Protein AF-A0A3C0FYE5-F1 (afdb_monomer_lite)

pLDDT: mean 90.61, std 8.19, range [49.94, 97.0]

Radius of gyration: 21.29 Å; chains: 1; bounding box: 41×33×57 Å

Foldseek 3Di:
DPPDPQADPLQAGDQVPVPRHRFHQDQLSDDPPGGDPDHVVRVVQVVCVVVVNDPDDDDDDDDFDADPPSRHGDDDDPDDDDDDPVVVCVVVVLVVLVVDDDVVPVVRD

Structure (mmCIF, N/CA/C/O backbone):
data_AF-A0A3C0FYE5-F1
#
_entry.id   AF-A0A3C0FYE5-F1
#
loop_
_atom_site.group_PDB
_atom_site.id
_atom_site.type_symbol
_atom_site.label_atom_id
_atom_site.label_alt_id
_atom_site.label_comp_id
_atom_site.label_asym_id
_atom_site.label_entity_id
_atom_site.label_seq_id
_atom_site.pdbx_PDB_ins_code
_atom_site.Cartn_x
_atom_site.Cartn_y
_atom_site.Cartn_z
_atom_site.occupancy
_atom_site.B_iso_or_equiv
_atom_site.auth_seq_id
_atom_site.auth_comp_id
_atom_site.auth_asym_id
_atom_site.auth_atom_id
_atom_site.pdbx_PDB_model_num
ATOM 1 N N . SER A 1 1 ? -13.175 8.420 -17.924 1.00 49.94 1 SER A N 1
ATOM 2 C CA . SER A 1 1 ? -12.459 7.131 -17.871 1.00 49.94 1 SER A CA 1
ATOM 3 C C . SER A 1 1 ? -12.754 6.502 -16.524 1.00 49.94 1 SER A C 1
ATOM 5 O O . SER A 1 1 ? -12.676 7.206 -15.525 1.00 49.94 1 SER A O 1
ATOM 7 N N . ASN A 1 2 ? -13.150 5.229 -16.464 1.00 52.47 2 ASN A N 1
ATOM 8 C CA . ASN A 1 2 ? -13.242 4.551 -15.169 1.00 52.47 2 ASN A CA 1
ATOM 9 C C . ASN A 1 2 ? -11.823 4.449 -14.602 1.00 52.47 2 ASN A C 1
ATOM 11 O O . ASN A 1 2 ? -10.944 3.891 -15.259 1.00 52.47 2 ASN A O 1
ATOM 15 N N . LEU A 1 3 ? -11.591 5.049 -13.433 1.00 57.09 3 LEU A N 1
ATOM 16 C CA . LEU A 1 3 ? -10.331 4.960 -12.701 1.00 57.09 3 LEU A CA 1
ATOM 17 C C . LEU A 1 3 ? -10.197 3.529 -12.176 1.00 57.09 3 LEU A C 1
ATOM 19 O O . LEU A 1 3 ? -10.593 3.219 -11.058 1.00 57.09 3 LEU A O 1
ATOM 23 N N . VAL A 1 4 ? -9.711 2.630 -13.024 1.00 72.69 4 VAL A N 1
ATOM 24 C CA . VAL A 1 4 ? -9.352 1.276 -12.611 1.00 72.69 4 VAL A CA 1
ATOM 25 C C . VAL A 1 4 ? -7.979 1.303 -11.942 1.00 72.69 4 VAL A C 1
ATOM 27 O O . VAL A 1 4 ? -7.081 1.997 -12.429 1.00 72.69 4 VAL A O 1
ATOM 30 N N . PRO A 1 5 ? -7.787 0.557 -10.842 1.00 86.25 5 PRO A N 1
ATOM 31 C CA . PRO A 1 5 ? -6.473 0.419 -10.238 1.00 86.25 5 PRO A CA 1
ATOM 32 C C . PRO A 1 5 ? -5.491 -0.158 -11.267 1.00 86.25 5 PRO A C 1
ATOM 34 O O . PRO A 1 5 ? -5.801 -1.117 -11.974 1.00 86.25 5 PRO A O 1
ATOM 37 N N . LEU A 1 6 ? -4.299 0.440 -11.340 1.00 90.50 6 LEU A N 1
ATOM 38 C CA . LEU A 1 6 ? -3.208 0.052 -12.250 1.00 90.50 6 LEU A CA 1
ATOM 39 C C . LEU A 1 6 ? -2.599 -1.317 -11.918 1.00 90.50 6 LEU A C 1
ATOM 41 O O . LEU A 1 6 ? -1.840 -1.879 -12.705 1.00 90.50 6 LEU A O 1
ATOM 45 N N . VAL A 1 7 ? -2.937 -1.838 -10.745 1.00 92.62 7 VAL A N 1
ATOM 46 C CA . VAL A 1 7 ? -2.448 -3.090 -10.188 1.00 92.62 7 VAL A CA 1
ATOM 47 C C . VAL A 1 7 ? -3.654 -4.003 -9.992 1.00 92.62 7 VAL A C 1
ATOM 49 O O . VAL A 1 7 ? -4.721 -3.548 -9.574 1.00 92.62 7 VAL A O 1
ATOM 52 N N . ASP A 1 8 ? -3.515 -5.274 -10.334 1.00 91.31 8 ASP A N 1
ATOM 53 C CA . ASP A 1 8 ? -4.521 -6.292 -10.065 1.00 91.31 8 ASP A CA 1
ATOM 54 C C . ASP A 1 8 ? -4.508 -6.734 -8.590 1.00 91.31 8 ASP A C 1
ATOM 56 O O . ASP A 1 8 ? -3.702 -6.267 -7.780 1.00 91.31 8 ASP A O 1
ATOM 60 N N . LEU A 1 9 ? -5.417 -7.643 -8.231 1.00 89.56 9 LEU A N 1
ATOM 61 C CA . LEU A 1 9 ? -5.549 -8.163 -6.864 1.00 89.56 9 LEU A CA 1
ATOM 62 C C . LEU A 1 9 ? -4.405 -9.100 -6.445 1.00 89.56 9 LEU A C 1
ATOM 64 O O . LEU A 1 9 ? -4.306 -9.445 -5.271 1.00 89.56 9 LEU A O 1
ATOM 68 N N . GLN A 1 10 ? -3.548 -9.518 -7.380 1.00 90.62 10 GLN A N 1
ATOM 69 C CA . GLN A 1 10 ? -2.342 -10.292 -7.087 1.00 90.62 10 GLN A CA 1
ATOM 70 C C . GLN A 1 10 ? -1.148 -9.377 -6.785 1.00 90.62 10 GLN A C 1
ATOM 72 O O . GLN A 1 10 ? -0.091 -9.868 -6.405 1.00 90.62 10 GLN A O 1
ATOM 77 N N . GLY A 1 11 ? -1.294 -8.056 -6.937 1.00 92.56 11 GLY A N 1
ATOM 78 C CA . GLY A 1 11 ? -0.192 -7.112 -6.774 1.00 92.56 11 GLY A CA 1
ATOM 79 C C . GLY A 1 11 ? 0.664 -6.963 -8.033 1.00 92.56 11 GLY A C 1
ATOM 80 O O . GLY A 1 11 ? 1.790 -6.468 -7.941 1.00 92.56 11 GLY A O 1
ATOM 81 N N . LYS A 1 12 ? 0.167 -7.381 -9.205 1.00 94.44 12 LYS A N 1
ATOM 82 C CA . LYS A 1 12 ? 0.848 -7.193 -10.491 1.00 94.44 12 LYS A CA 1
ATOM 83 C C . LYS A 1 12 ? 0.280 -6.004 -11.239 1.00 94.44 12 LYS A C 1
ATOM 85 O O . LYS A 1 12 ? -0.924 -5.765 -11.231 1.00 94.44 12 LYS A O 1
ATOM 90 N N . PHE A 1 13 ? 1.139 -5.256 -11.918 1.00 94.88 13 PHE A N 1
ATOM 91 C CA . PHE A 1 13 ? 0.673 -4.256 -12.872 1.00 94.88 13 PHE A CA 1
ATOM 92 C C . PHE A 1 13 ? -0.180 -4.928 -13.944 1.00 94.88 13 PHE A C 1
ATOM 94 O O . PHE A 1 13 ? 0.172 -5.998 -14.449 1.00 94.88 13 PHE A O 1
ATOM 101 N N . ARG A 1 14 ? -1.301 -4.304 -14.301 1.00 93.06 14 ARG A N 1
ATOM 102 C CA . ARG A 1 14 ? -2.206 -4.896 -15.283 1.00 93.06 14 ARG A CA 1
ATOM 103 C C . ARG A 1 14 ? -1.535 -5.048 -16.659 1.00 93.06 14 ARG A C 1
ATOM 105 O O . ARG A 1 14 ? -0.673 -4.231 -16.998 1.00 93.06 14 ARG A O 1
ATOM 112 N N . PRO A 1 15 ? -1.922 -6.046 -17.474 1.00 91.81 15 PRO A N 1
ATOM 113 C CA . PRO A 1 15 ? -1.268 -6.332 -18.755 1.00 91.81 15 PRO A CA 1
ATOM 114 C C . PRO A 1 15 ? -1.241 -5.156 -19.742 1.00 91.81 15 PRO A C 1
ATOM 116 O O . PRO A 1 15 ? -0.355 -5.079 -20.587 1.00 91.81 15 PRO A O 1
ATOM 119 N N . GLU A 1 16 ? -2.178 -4.213 -19.633 1.00 91.88 16 GLU A N 1
ATOM 120 C CA . GLU A 1 16 ? -2.267 -3.049 -20.518 1.00 91.88 16 GLU A CA 1
ATOM 121 C C . GLU A 1 16 ? -1.131 -2.031 -20.290 1.00 91.88 16 GLU A C 1
ATOM 123 O O . GLU A 1 16 ? -0.908 -1.150 -21.122 1.00 91.88 16 GLU A O 1
ATOM 128 N N . LEU A 1 17 ? -0.369 -2.150 -19.194 1.00 91.19 17 LEU A N 1
ATOM 129 C CA . LEU A 1 17 ? 0.717 -1.237 -18.813 1.00 91.19 17 LEU A CA 1
ATOM 130 C C . LEU A 1 17 ? 2.056 -1.491 -19.526 1.00 91.19 17 LEU A C 1
ATOM 132 O O . LEU A 1 17 ? 3.121 -1.297 -18.937 1.00 91.19 17 LEU A O 1
ATOM 136 N N . LYS A 1 18 ? 2.022 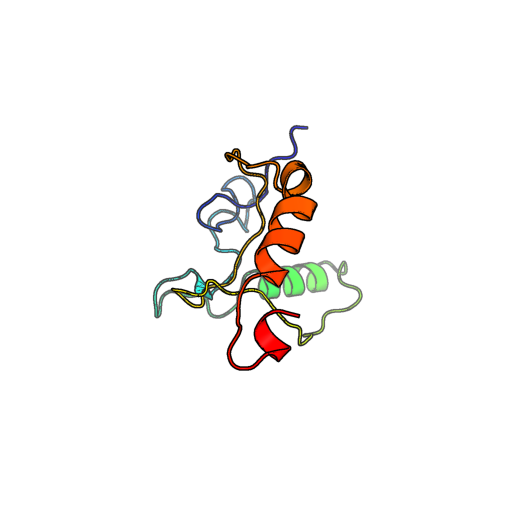-1.858 -20.812 1.00 89.81 18 LYS A N 1
ATOM 137 C CA . LYS A 1 18 ? 3.209 -2.062 -21.668 1.00 89.81 18 LYS A CA 1
ATOM 138 C C . LYS A 1 18 ? 4.319 -2.835 -20.927 1.00 89.81 18 LYS A C 1
ATOM 140 O O . LYS A 1 18 ? 4.106 -3.958 -20.493 1.00 89.81 18 LYS A O 1
ATOM 145 N N . GLU A 1 19 ? 5.482 -2.211 -20.751 1.00 91.38 19 GLU A N 1
ATOM 146 C CA . GLU A 1 19 ? 6.689 -2.767 -20.127 1.00 91.38 19 GLU A CA 1
ATOM 147 C C . GLU A 1 19 ? 6.525 -3.132 -18.644 1.00 91.38 19 GLU A C 1
ATOM 149 O O . GLU A 1 19 ? 7.303 -3.931 -18.126 1.00 91.38 19 GLU A O 1
ATOM 154 N N . LEU A 1 20 ? 5.545 -2.546 -17.949 1.00 93.38 20 LEU A N 1
ATOM 155 C CA . LEU A 1 20 ? 5.279 -2.849 -16.541 1.00 93.38 20 LEU A CA 1
ATOM 156 C C . LEU A 1 20 ? 4.314 -4.024 -16.383 1.00 93.38 20 LEU A C 1
ATOM 158 O O . LEU A 1 20 ? 4.315 -4.661 -15.332 1.00 93.38 20 LEU A O 1
ATOM 162 N N . GLY A 1 21 ? 3.498 -4.309 -17.402 1.00 94.50 21 GLY A N 1
ATOM 163 C CA . GLY A 1 21 ? 2.435 -5.306 -17.333 1.00 94.50 21 GLY A CA 1
ATOM 164 C C . GLY A 1 21 ? 2.937 -6.676 -16.871 1.00 94.50 21 GLY A C 1
ATOM 165 O O . GLY A 1 21 ? 3.939 -7.190 -17.363 1.00 94.50 21 GLY A O 1
ATOM 166 N N . GLY A 1 22 ? 2.244 -7.263 -15.895 1.00 94.19 22 GLY A N 1
ATOM 167 C CA . GLY A 1 22 ? 2.551 -8.574 -15.320 1.00 94.19 22 GLY A CA 1
ATOM 168 C C . GLY A 1 22 ? 3.657 -8.594 -14.258 1.00 94.19 22 GLY A C 1
ATOM 169 O O . GLY A 1 22 ? 3.795 -9.606 -13.568 1.00 94.19 22 GLY A O 1
ATOM 170 N N . LYS A 1 23 ? 4.420 -7.509 -14.072 1.00 95.31 23 LYS A N 1
ATOM 171 C CA . LYS A 1 23 ? 5.429 -7.423 -13.004 1.00 95.31 23 LYS A CA 1
ATOM 172 C C . LYS A 1 23 ? 4.766 -7.154 -11.654 1.00 95.31 23 LYS A C 1
ATOM 174 O O . LYS A 1 23 ? 3.792 -6.402 -11.591 1.00 95.31 23 LYS A O 1
ATOM 179 N N . TYR A 1 24 ? 5.302 -7.719 -10.571 1.00 96.19 24 TYR A N 1
ATOM 180 C CA . TYR A 1 24 ? 4.847 -7.354 -9.227 1.00 96.19 24 TYR A CA 1
ATOM 181 C C . TYR A 1 24 ? 5.314 -5.944 -8.858 1.00 96.19 24 TYR A C 1
ATOM 183 O O . TYR A 1 24 ? 6.425 -5.533 -9.189 1.00 96.19 24 TYR A O 1
ATOM 191 N N . VAL A 1 25 ? 4.484 -5.215 -8.111 1.00 94.88 25 VAL A N 1
ATOM 192 C CA . VAL A 1 25 ? 4.836 -3.876 -7.601 1.00 94.88 25 VAL A CA 1
ATOM 193 C C . VAL A 1 25 ? 5.966 -3.896 -6.569 1.00 94.88 25 VAL A C 1
ATOM 195 O O . VAL A 1 25 ? 6.625 -2.880 -6.355 1.00 94.88 25 VAL A O 1
ATOM 198 N N . LYS A 1 26 ? 6.164 -5.040 -5.909 1.00 94.06 26 LYS A N 1
ATOM 199 C CA . LYS A 1 26 ? 7.148 -5.266 -4.849 1.00 94.06 26 LYS A CA 1
ATOM 200 C C . LYS A 1 26 ? 7.776 -6.647 -5.015 1.00 94.06 26 LYS A C 1
ATOM 202 O O . LYS A 1 26 ? 7.082 -7.600 -5.374 1.00 94.06 26 LYS A O 1
ATOM 207 N N . ASN A 1 27 ? 9.083 -6.743 -4.784 1.00 94.69 27 ASN A N 1
ATOM 208 C CA . ASN A 1 27 ? 9.833 -7.975 -5.028 1.00 94.69 27 ASN A CA 1
ATOM 209 C C . ASN A 1 27 ? 9.457 -9.085 -4.035 1.00 94.69 27 ASN A C 1
ATOM 211 O O . ASN A 1 27 ? 9.529 -10.261 -4.366 1.00 94.69 27 ASN A O 1
ATOM 215 N N . GLU A 1 28 ? 8.966 -8.704 -2.860 1.00 93.19 28 GLU A N 1
ATOM 216 C CA . GLU A 1 28 ? 8.491 -9.563 -1.774 1.00 93.19 28 GLU A CA 1
ATOM 217 C C . GLU A 1 28 ? 7.286 -10.444 -2.167 1.00 93.19 28 GLU A C 1
ATOM 219 O O . GLU A 1 28 ? 6.884 -11.342 -1.422 1.00 93.19 28 GLU A O 1
ATOM 224 N N . TYR A 1 29 ? 6.680 -10.195 -3.331 1.00 93.00 29 TYR A N 1
ATOM 225 C CA . TYR A 1 29 ? 5.610 -11.028 -3.877 1.00 93.00 29 TYR A CA 1
ATOM 226 C C . TYR A 1 29 ? 6.087 -12.154 -4.792 1.00 93.00 29 TYR A C 1
ATOM 228 O O . TYR A 1 29 ? 5.304 -13.069 -5.055 1.00 93.00 29 TYR A O 1
ATOM 236 N N . TYR A 1 30 ? 7.333 -12.110 -5.264 1.00 94.12 30 TYR A N 1
ATOM 237 C CA . TYR A 1 30 ? 7.915 -13.212 -6.023 1.00 94.12 30 TYR A CA 1
ATOM 238 C C . TYR A 1 30 ? 8.177 -14.419 -5.116 1.00 94.12 30 TYR A C 1
ATOM 240 O O . TYR A 1 30 ? 8.267 -14.299 -3.894 1.00 94.12 30 TYR A O 1
ATOM 248 N N . GLU A 1 31 ? 8.279 -15.596 -5.727 1.00 92.62 31 GLU A N 1
ATOM 249 C CA . GLU A 1 31 ? 8.764 -16.792 -5.041 1.00 92.62 31 GLU A CA 1
ATOM 250 C C . GLU A 1 31 ? 10.268 -16.667 -4.779 1.00 92.62 31 GLU A C 1
ATOM 252 O O . GLU A 1 31 ? 10.986 -15.978 -5.517 1.00 92.62 31 GLU A O 1
ATOM 257 N N . ASP A 1 32 ? 10.751 -17.350 -3.745 1.00 89.69 32 ASP A N 1
ATOM 258 C CA . ASP A 1 32 ? 12.156 -17.300 -3.354 1.00 89.69 32 ASP A CA 1
ATOM 259 C C . ASP A 1 32 ? 13.068 -17.697 -4.525 1.00 89.69 32 ASP A C 1
ATOM 261 O O . ASP A 1 32 ? 12.882 -18.723 -5.178 1.00 89.69 32 ASP A O 1
ATOM 265 N N . GLY A 1 33 ? 14.052 -16.845 -4.822 1.00 92.06 33 GLY A N 1
ATOM 266 C CA . GLY A 1 33 ? 14.978 -17.037 -5.942 1.00 92.06 33 GLY A CA 1
ATOM 267 C C . GLY A 1 33 ? 14.427 -16.674 -7.328 1.00 92.06 33 GLY A C 1
ATOM 268 O O . GLY A 1 33 ? 15.176 -16.738 -8.298 1.00 92.06 33 GLY A O 1
ATOM 269 N N . THR A 1 34 ? 13.162 -16.254 -7.440 1.00 94.44 34 THR A N 1
ATOM 270 C CA . THR A 1 34 ? 12.546 -15.845 -8.723 1.00 94.44 34 THR A CA 1
ATOM 271 C C . THR A 1 34 ? 12.433 -14.330 -8.898 1.00 94.44 34 THR A C 1
ATOM 273 O O . THR A 1 34 ? 12.081 -13.853 -9.979 1.00 94.44 34 THR A O 1
ATOM 276 N N . ALA A 1 35 ? 12.722 -13.562 -7.843 1.00 93.94 35 ALA A N 1
ATOM 277 C CA . ALA A 1 35 ? 12.655 -12.108 -7.880 1.00 93.94 35 ALA A CA 1
ATOM 278 C C . ALA A 1 35 ? 13.707 -11.521 -8.843 1.00 93.94 35 ALA A C 1
ATOM 280 O O . ALA A 1 35 ? 14.854 -11.978 -8.856 1.00 93.94 35 ALA A O 1
ATOM 281 N N . PRO A 1 36 ? 13.358 -10.483 -9.622 1.00 94.38 36 PRO A N 1
ATOM 282 C CA . PRO A 1 36 ? 14.330 -9.772 -10.443 1.00 94.38 36 PRO A CA 1
ATOM 283 C C . PRO A 1 36 ? 15.364 -9.049 -9.567 1.00 94.38 36 PRO A C 1
ATOM 285 O O . PRO A 1 36 ? 15.054 -8.607 -8.459 1.00 94.38 36 PRO A O 1
ATOM 288 N N . GLU A 1 37 ? 16.579 -8.863 -10.094 1.00 92.75 37 GLU A N 1
ATOM 289 C CA . GLU A 1 37 ? 17.669 -8.150 -9.401 1.00 92.75 37 GLU A CA 1
ATOM 290 C C . GLU A 1 37 ? 17.252 -6.730 -8.981 1.00 92.75 37 GLU A C 1
ATOM 292 O O . GLU A 1 37 ? 17.594 -6.256 -7.897 1.00 92.75 37 GLU A O 1
ATOM 297 N N . ARG A 1 38 ? 16.482 -6.050 -9.838 1.00 93.31 38 ARG A N 1
ATOM 298 C CA . ARG A 1 38 ? 15.935 -4.717 -9.581 1.00 93.31 38 ARG A CA 1
ATOM 299 C C . ARG A 1 38 ? 14.427 -4.804 -9.431 1.00 93.31 38 ARG A C 1
ATOM 301 O O . ARG A 1 38 ? 13.753 -5.434 -10.239 1.00 93.31 38 ARG A O 1
ATOM 308 N N . SER A 1 39 ? 13.904 -4.139 -8.412 1.00 94.25 39 SER A N 1
ATOM 309 C CA . SER A 1 39 ? 12.469 -3.944 -8.247 1.00 94.25 39 SER A CA 1
ATOM 310 C C . SER A 1 39 ? 11.927 -2.937 -9.260 1.00 94.25 39 SER A C 1
ATOM 312 O O . SER A 1 39 ? 12.650 -2.083 -9.780 1.00 94.25 39 SER A O 1
ATOM 314 N N . VAL A 1 40 ? 10.625 -3.018 -9.536 1.00 95.12 40 VAL A N 1
ATOM 315 C CA . VAL A 1 40 ? 9.983 -2.180 -10.558 1.00 95.12 40 VAL A CA 1
ATOM 316 C C . VAL A 1 40 ? 10.057 -0.684 -10.230 1.00 95.12 40 VAL A C 1
ATOM 318 O O . VAL A 1 40 ? 10.192 0.136 -11.132 1.00 95.12 40 VAL A O 1
ATOM 321 N N . ASP A 1 41 ? 10.032 -0.297 -8.954 1.00 93.69 41 ASP A N 1
ATOM 322 C CA . ASP A 1 41 ? 10.226 1.101 -8.543 1.00 93.69 41 ASP A CA 1
ATOM 323 C C . ASP A 1 41 ? 11.622 1.637 -8.909 1.00 93.69 41 ASP A C 1
ATOM 325 O O . ASP A 1 41 ? 11.744 2.779 -9.358 1.00 93.69 41 ASP A O 1
ATOM 329 N N . VAL A 1 42 ? 12.663 0.804 -8.808 1.00 94.38 42 VAL A N 1
ATOM 330 C CA . VAL A 1 42 ? 14.020 1.136 -9.265 1.00 94.38 42 VAL A CA 1
ATOM 331 C C . VAL A 1 42 ? 14.066 1.267 -10.786 1.00 94.38 42 VAL A C 1
ATOM 333 O O . VAL A 1 42 ? 14.645 2.229 -11.289 1.00 94.38 42 VAL A O 1
ATOM 336 N N . GLU A 1 43 ? 13.438 0.350 -11.527 1.00 94.44 43 GLU A N 1
ATOM 337 C CA . GLU A 1 43 ? 13.352 0.441 -12.992 1.00 94.44 43 GLU A CA 1
ATOM 338 C C . GLU A 1 43 ? 12.652 1.732 -13.443 1.00 94.44 43 GLU A C 1
ATOM 340 O O . GLU A 1 43 ? 13.160 2.446 -14.309 1.00 94.44 43 GLU A O 1
ATOM 345 N N . ILE A 1 44 ? 11.521 2.074 -12.815 1.00 94.56 44 ILE A N 1
ATOM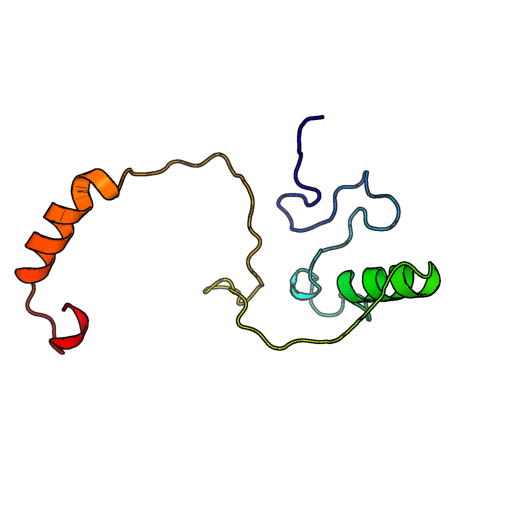 346 C CA . ILE A 1 44 ? 10.771 3.305 -13.099 1.00 94.56 44 ILE A CA 1
ATOM 347 C C . ILE A 1 44 ? 11.637 4.537 -12.814 1.00 94.56 44 ILE A C 1
ATOM 349 O O . ILE A 1 44 ? 11.672 5.463 -13.625 1.00 94.56 44 ILE A O 1
ATOM 353 N N . ALA A 1 45 ? 12.361 4.556 -11.693 1.00 95.19 45 ALA A N 1
ATOM 354 C CA . ALA A 1 45 ? 13.235 5.672 -11.346 1.00 95.19 45 ALA A CA 1
ATOM 355 C C . ALA A 1 45 ? 14.383 5.860 -12.355 1.00 95.19 45 ALA A C 1
ATOM 357 O O . ALA A 1 45 ? 14.689 6.995 -12.725 1.00 95.19 45 ALA A O 1
ATOM 358 N N . ILE A 1 46 ? 14.992 4.764 -12.827 1.00 94.25 46 ILE A N 1
ATOM 359 C CA . ILE A 1 46 ? 16.025 4.794 -13.874 1.00 94.25 46 ILE A CA 1
ATOM 360 C C . ILE A 1 46 ? 15.439 5.351 -15.173 1.00 94.25 46 ILE A C 1
ATOM 362 O O . ILE A 1 46 ? 15.972 6.325 -15.701 1.00 94.25 46 ILE A O 1
ATOM 366 N N . LYS A 1 47 ? 14.299 4.817 -15.629 1.00 94.81 47 LYS A N 1
ATOM 367 C CA . LYS A 1 47 ? 13.628 5.264 -16.857 1.00 94.81 47 LYS A CA 1
ATOM 368 C C . LYS A 1 47 ? 13.301 6.755 -16.825 1.00 94.81 47 LYS A C 1
ATOM 370 O O . LYS A 1 47 ? 13.613 7.487 -17.759 1.00 94.81 47 LYS A O 1
ATOM 375 N N . LEU A 1 48 ? 12.718 7.240 -15.728 1.00 96.19 48 LEU A N 1
ATOM 376 C CA . LEU A 1 48 ? 12.396 8.662 -15.583 1.00 96.19 48 LEU A CA 1
ATOM 377 C C . LEU A 1 48 ? 13.651 9.544 -15.583 1.00 96.19 48 LEU A C 1
ATOM 379 O O . LEU A 1 48 ? 13.593 10.678 -16.057 1.00 96.19 48 LEU A O 1
ATOM 383 N N . LYS A 1 49 ? 14.783 9.048 -15.074 1.00 95.12 49 LYS A N 1
ATOM 384 C CA . LYS A 1 49 ? 16.061 9.765 -15.120 1.00 95.12 49 LYS A CA 1
ATOM 385 C C . LYS A 1 49 ? 16.636 9.817 -16.538 1.00 95.12 49 LYS A C 1
ATOM 387 O O . LYS A 1 49 ? 17.071 10.884 -16.957 1.00 95.12 49 LYS A O 1
ATOM 392 N N . GLU A 1 50 ? 16.599 8.711 -17.276 1.00 96.12 50 GLU A N 1
ATOM 393 C CA . GLU A 1 50 ? 17.044 8.636 -18.677 1.00 96.12 50 GLU A CA 1
ATOM 394 C C . GLU A 1 50 ? 16.199 9.523 -19.601 1.00 96.12 50 GLU A C 1
ATOM 396 O O . GLU A 1 50 ? 16.731 10.198 -20.478 1.00 96.12 50 GLU A O 1
ATOM 401 N N . GLU A 1 51 ? 14.890 9.604 -19.352 1.00 96.50 51 GLU A N 1
ATOM 402 C CA . GLU A 1 51 ? 13.968 10.488 -20.076 1.00 96.50 51 GLU A CA 1
ATOM 403 C C . GLU A 1 51 ? 14.047 11.964 -19.632 1.00 96.50 51 GLU A C 1
ATOM 405 O O . GLU A 1 51 ? 13.269 12.789 -20.112 1.00 96.50 51 GLU A O 1
ATOM 410 N N . ASN A 1 52 ? 14.953 12.311 -18.707 1.00 95.88 52 ASN A N 1
ATOM 411 C CA . ASN A 1 52 ? 15.089 13.644 -18.107 1.00 95.88 52 ASN A CA 1
ATOM 412 C C . ASN A 1 52 ? 13.783 14.177 -17.467 1.00 95.88 52 ASN A C 1
ATOM 414 O O . ASN A 1 52 ? 13.495 15.374 -17.483 1.00 95.88 52 ASN A O 1
ATOM 418 N N . LYS A 1 53 ? 12.973 13.269 -16.908 1.00 96.81 53 LYS A N 1
ATOM 419 C CA . LYS A 1 53 ? 11.708 13.549 -16.201 1.00 96.81 53 LYS A CA 1
ATOM 420 C C . LYS A 1 53 ? 11.824 13.426 -14.680 1.00 96.81 53 LYS A C 1
ATOM 422 O O . LYS A 1 53 ? 10.892 13.794 -13.968 1.00 96.81 53 LYS A O 1
ATOM 427 N N . ALA A 1 54 ? 12.938 12.907 -14.166 1.00 94.81 54 ALA A N 1
ATOM 428 C CA . ALA A 1 54 ? 13.199 12.803 -12.734 1.00 94.81 54 ALA A CA 1
ATOM 429 C C . ALA A 1 54 ? 14.058 13.975 -12.240 1.00 94.81 54 ALA A C 1
ATOM 431 O O . ALA A 1 54 ? 15.240 14.063 -12.561 1.00 94.81 54 ALA A O 1
ATOM 432 N N . PHE A 1 55 ? 13.484 14.841 -11.401 1.00 94.19 55 PHE A N 1
ATOM 433 C CA . PHE A 1 55 ? 14.224 15.935 -10.762 1.00 94.19 55 PHE A CA 1
ATOM 434 C C . PHE A 1 55 ? 15.127 15.447 -9.616 1.00 94.19 55 PHE A C 1
ATOM 436 O O . PHE A 1 55 ? 16.267 15.883 -9.481 1.00 94.19 55 PHE A O 1
ATOM 443 N N . LYS A 1 56 ? 14.627 14.521 -8.787 1.00 92.88 56 LYS A N 1
ATOM 444 C CA . LYS A 1 56 ? 15.345 13.956 -7.638 1.00 92.88 56 LYS A CA 1
ATOM 445 C C . LYS A 1 56 ? 14.955 12.492 -7.452 1.00 92.88 56 LYS A C 1
ATOM 447 O O . LYS A 1 56 ? 13.773 12.165 -7.490 1.00 92.88 56 LYS A O 1
ATOM 452 N N . VAL A 1 57 ? 15.946 11.628 -7.233 1.00 93.31 57 VAL A N 1
ATOM 453 C CA . VAL A 1 57 ? 15.757 10.206 -6.910 1.00 93.31 57 VAL A CA 1
ATOM 454 C C . VAL A 1 57 ? 16.614 9.889 -5.692 1.00 93.31 57 VAL A C 1
ATOM 456 O O . VAL A 1 57 ? 17.838 9.966 -5.765 1.00 93.31 57 VAL A O 1
ATOM 459 N N . GLU A 1 58 ? 15.981 9.542 -4.576 1.00 92.38 58 GLU A N 1
ATOM 460 C CA . GLU A 1 58 ? 16.664 9.162 -3.339 1.00 92.38 58 GLU A CA 1
ATOM 461 C C . GLU A 1 58 ? 15.904 8.046 -2.621 1.00 92.38 58 GLU A C 1
ATOM 463 O O . GLU A 1 58 ? 14.694 7.891 -2.793 1.00 92.38 58 GLU A O 1
ATOM 468 N N . LYS A 1 59 ? 16.620 7.259 -1.815 1.00 89.94 59 LYS A N 1
ATOM 469 C CA . LYS A 1 59 ? 16.000 6.277 -0.922 1.00 89.94 59 LYS A CA 1
ATOM 470 C C . LYS A 1 59 ? 15.627 6.966 0.385 1.00 89.94 59 LYS A C 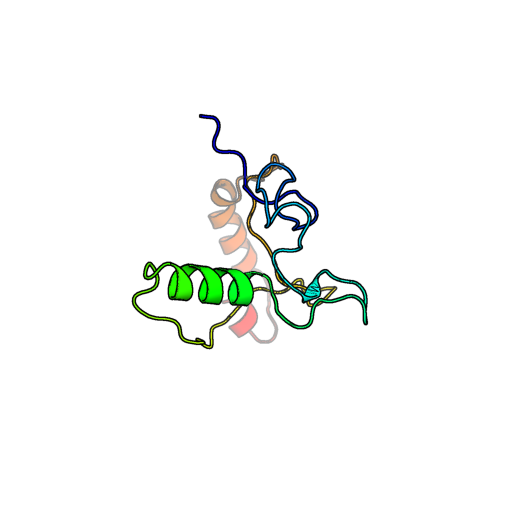1
ATOM 472 O O . LYS A 1 59 ? 16.441 7.696 0.944 1.00 89.94 59 LYS A O 1
ATOM 477 N N . TYR A 1 60 ? 14.429 6.689 0.882 1.00 91.75 60 TYR A N 1
ATOM 478 C CA . TYR A 1 60 ? 13.934 7.224 2.145 1.00 91.75 60 TYR A CA 1
ATOM 479 C C . TYR A 1 60 ? 13.478 6.090 3.062 1.00 91.75 60 TYR A C 1
ATOM 481 O O . TYR A 1 60 ? 12.838 5.143 2.606 1.00 91.75 60 TYR A O 1
ATOM 489 N N . VAL A 1 61 ? 13.814 6.183 4.349 1.00 92.69 61 VAL A N 1
ATOM 490 C CA . VAL A 1 61 ? 13.413 5.197 5.358 1.00 92.69 61 VAL A CA 1
ATOM 491 C C . VAL A 1 61 ? 12.137 5.680 6.029 1.00 92.69 61 VAL A C 1
ATOM 493 O O . VAL A 1 61 ? 12.105 6.766 6.602 1.00 92.69 61 VAL A O 1
ATOM 496 N N . HIS A 1 62 ? 11.090 4.864 5.968 1.00 92.06 62 HIS A N 1
ATOM 497 C CA . HIS A 1 62 ? 9.809 5.147 6.601 1.00 92.06 62 HIS A CA 1
ATOM 498 C C . HIS A 1 62 ? 9.128 3.857 7.059 1.00 92.06 62 HIS A C 1
ATOM 500 O O . HIS A 1 62 ? 9.464 2.764 6.602 1.00 92.06 62 HIS A O 1
ATOM 506 N N . SER A 1 63 ? 8.142 3.985 7.947 1.00 92.94 63 SER A N 1
ATOM 507 C CA . SER A 1 63 ? 7.278 2.867 8.321 1.00 92.94 63 SER A CA 1
ATOM 508 C C . SER A 1 63 ? 6.403 2.455 7.135 1.00 92.94 63 SER A C 1
ATOM 510 O O . SER A 1 63 ? 5.769 3.303 6.499 1.00 92.94 63 SER A O 1
ATOM 512 N N . TYR A 1 64 ? 6.356 1.153 6.853 1.00 92.38 64 TYR A N 1
ATOM 513 C CA . TYR A 1 64 ? 5.487 0.557 5.842 1.00 92.38 64 TYR A CA 1
ATOM 514 C C . TYR A 1 64 ? 4.670 -0.581 6.470 1.00 92.38 64 TYR A C 1
ATOM 516 O O . TYR A 1 64 ? 5.244 -1.387 7.205 1.00 92.38 64 TYR A O 1
ATOM 524 N N . PRO A 1 65 ? 3.347 -0.653 6.236 1.00 93.31 65 PRO A N 1
ATOM 525 C CA . PRO A 1 65 ? 2.516 -1.701 6.810 1.00 93.31 65 PRO A CA 1
ATOM 526 C C . PRO A 1 65 ? 2.794 -3.048 6.135 1.00 93.31 65 PRO A C 1
ATOM 528 O O . PRO A 1 65 ? 2.738 -3.165 4.911 1.00 93.31 65 PRO A O 1
ATOM 531 N N . ASN A 1 66 ? 3.024 -4.075 6.948 1.00 93.19 66 ASN A N 1
ATOM 532 C CA . ASN A 1 66 ? 3.207 -5.452 6.498 1.00 93.19 66 ASN A CA 1
ATOM 533 C C . ASN A 1 66 ? 2.090 -6.344 7.049 1.00 93.19 66 ASN A C 1
ATOM 535 O O . ASN A 1 66 ? 1.516 -6.077 8.108 1.00 93.19 66 ASN A O 1
ATOM 539 N N . CYS A 1 67 ? 1.759 -7.405 6.318 1.00 91.81 67 CYS A N 1
ATOM 540 C CA . CYS A 1 67 ? 0.790 -8.401 6.745 1.00 91.81 67 CYS A CA 1
ATOM 541 C C . CYS A 1 67 ? 1.314 -9.124 7.986 1.00 91.81 67 CYS A C 1
ATOM 543 O O . CYS A 1 67 ? 2.322 -9.813 7.908 1.00 91.81 67 CYS A O 1
ATOM 545 N N . TRP A 1 68 ? 0.578 -9.057 9.096 1.00 91.88 68 TRP A N 1
ATOM 546 C CA . TRP A 1 68 ? 0.964 -9.666 10.378 1.00 91.88 68 TRP A CA 1
ATOM 547 C C . TRP A 1 68 ? 1.232 -11.183 10.333 1.00 91.88 68 TRP A C 1
ATOM 549 O O . TRP A 1 68 ? 1.801 -11.729 11.271 1.00 91.88 68 TRP A O 1
ATOM 559 N N . ARG A 1 69 ? 0.776 -11.877 9.282 1.00 93.12 69 ARG A N 1
ATOM 560 C CA . ARG A 1 69 ? 0.898 -13.334 9.125 1.00 93.12 69 ARG A CA 1
ATOM 561 C C . ARG A 1 69 ? 2.015 -13.755 8.172 1.00 93.12 69 ARG A C 1
ATOM 563 O O . ARG A 1 69 ? 2.537 -14.852 8.320 1.00 93.12 69 ARG A O 1
ATOM 570 N N . THR A 1 70 ? 2.299 -12.959 7.143 1.00 89.69 70 THR A N 1
ATOM 571 C CA . THR A 1 70 ? 3.245 -13.339 6.076 1.00 89.69 70 THR A CA 1
ATOM 572 C C . THR A 1 70 ? 4.401 -12.365 5.927 1.00 89.69 70 THR A C 1
ATOM 574 O O . THR A 1 70 ? 5.207 -12.553 5.026 1.00 89.69 70 THR A O 1
ATOM 577 N N . ASP A 1 71 ? 4.406 -11.277 6.697 1.00 89.06 71 ASP A N 1
ATOM 578 C CA . ASP A 1 71 ? 5.368 -10.171 6.645 1.00 89.06 71 ASP A CA 1
ATOM 579 C C . ASP A 1 71 ? 5.488 -9.466 5.281 1.00 89.06 71 ASP A C 1
ATOM 581 O O . ASP A 1 71 ? 6.310 -8.572 5.095 1.00 89.06 71 ASP A O 1
ATOM 585 N N . LYS A 1 72 ? 4.612 -9.807 4.329 1.00 90.94 72 LYS A N 1
ATOM 586 C CA . LYS A 1 72 ? 4.561 -9.198 2.996 1.00 90.94 72 LYS A CA 1
ATOM 587 C C . LYS A 1 72 ? 3.971 -7.782 3.064 1.00 90.94 72 LYS A C 1
ATOM 589 O O . LYS A 1 72 ? 3.045 -7.569 3.854 1.00 90.94 72 LYS A O 1
ATOM 594 N N . PRO A 1 73 ? 4.438 -6.840 2.225 1.00 92.25 73 PRO A N 1
ATOM 595 C CA . PRO A 1 73 ? 3.919 -5.471 2.181 1.00 92.25 73 PRO A CA 1
ATOM 596 C C . PRO A 1 73 ? 2.404 -5.437 1.937 1.00 92.25 73 PRO A C 1
ATOM 598 O O . PRO A 1 73 ? 1.888 -6.248 1.182 1.00 92.25 73 PRO A O 1
ATOM 601 N N . ILE A 1 74 ? 1.669 -4.508 2.559 1.00 92.62 74 ILE A N 1
ATOM 602 C CA . ILE A 1 74 ? 0.228 -4.318 2.308 1.00 92.62 74 ILE A CA 1
ATOM 603 C C . ILE A 1 74 ? 0.012 -3.265 1.220 1.00 92.62 74 ILE A C 1
ATOM 605 O O . ILE A 1 74 ? 0.583 -2.177 1.266 1.00 92.62 74 ILE A O 1
ATOM 609 N N . LEU A 1 75 ? -0.878 -3.568 0.275 1.00 90.25 75 LEU A N 1
ATOM 610 C CA . LEU A 1 75 ? -1.327 -2.645 -0.767 1.00 90.25 75 LEU A CA 1
ATOM 611 C C . LEU A 1 75 ? -2.762 -2.182 -0.497 1.00 90.25 75 LEU A C 1
ATOM 613 O O . LEU A 1 75 ? -3.612 -2.969 -0.079 1.00 90.25 75 LEU A O 1
ATOM 617 N N . TYR A 1 76 ? -3.037 -0.908 -0.769 1.00 87.06 76 TYR A N 1
ATOM 618 C CA . TYR A 1 76 ? -4.362 -0.315 -0.600 1.00 87.06 76 TYR A CA 1
ATOM 619 C C . TYR A 1 76 ? -5.162 -0.394 -1.900 1.00 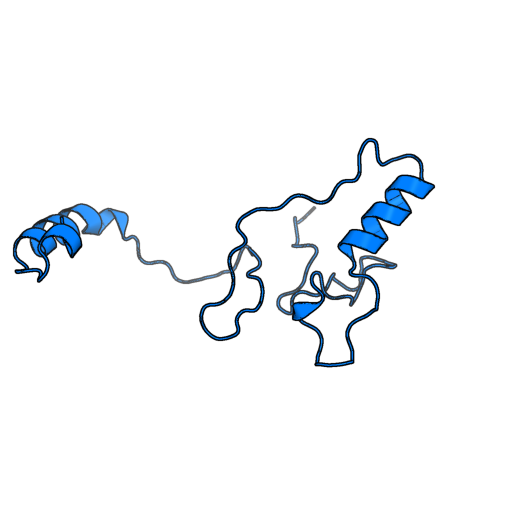87.06 76 TYR A C 1
ATOM 621 O O . TYR A 1 76 ? -4.734 0.135 -2.926 1.00 87.06 76 TYR A O 1
ATOM 629 N N . TYR A 1 77 ? -6.346 -1.003 -1.833 1.00 84.12 77 TYR A N 1
ATOM 630 C CA . TYR A 1 77 ? -7.271 -1.119 -2.958 1.00 84.12 77 TYR A CA 1
ATOM 631 C C . TYR A 1 77 ? -8.677 -0.661 -2.564 1.00 84.12 77 TYR A C 1
ATOM 633 O O . TYR A 1 77 ? -9.125 -0.972 -1.458 1.00 84.12 77 TYR A O 1
ATOM 641 N N . PRO A 1 78 ? -9.408 0.018 -3.466 1.00 84.12 78 PRO A N 1
ATOM 642 C CA . PRO A 1 78 ? -10.851 0.131 -3.342 1.00 84.12 78 PRO A CA 1
ATOM 643 C C . PRO A 1 78 ? -11.462 -1.238 -3.666 1.00 84.12 78 PRO A C 1
ATOM 645 O O . PRO A 1 78 ? -11.432 -1.678 -4.815 1.00 84.12 78 PRO A O 1
ATOM 648 N N . LEU A 1 79 ? -11.965 -1.928 -2.646 1.00 84.44 79 LEU A N 1
ATOM 649 C CA . LEU A 1 79 ? -12.617 -3.230 -2.779 1.00 84.44 79 LEU A CA 1
ATOM 650 C C . LEU A 1 79 ? -14.051 -3.140 -2.277 1.00 84.44 79 LEU A C 1
ATOM 652 O O . LEU A 1 79 ? -14.313 -2.503 -1.254 1.00 84.44 79 LEU A O 1
ATOM 656 N N . ASP A 1 80 ? -14.956 -3.837 -2.958 1.00 87.12 80 ASP A N 1
ATOM 657 C CA . ASP A 1 80 ? -16.295 -4.071 -2.434 1.00 87.12 80 ASP A CA 1
ATOM 658 C C . ASP A 1 80 ? -16.179 -4.983 -1.215 1.00 87.12 80 ASP A C 1
ATOM 660 O O . ASP A 1 80 ? -15.599 -6.071 -1.257 1.00 87.12 80 ASP A O 1
ATOM 664 N N . SER A 1 81 ? -16.662 -4.501 -0.079 1.00 91.62 81 SER A N 1
ATOM 665 C CA . SER A 1 81 ? -16.534 -5.182 1.202 1.00 91.62 81 SER A CA 1
ATOM 666 C C . SER A 1 81 ? -17.687 -4.799 2.112 1.00 91.62 81 SER A C 1
ATOM 668 O O . SER A 1 81 ? -18.316 -3.753 1.956 1.00 91.62 81 SER A O 1
ATOM 670 N N . TRP A 1 82 ? -17.970 -5.673 3.069 1.00 94.44 82 TRP A N 1
ATOM 671 C CA . TRP A 1 82 ? -18.984 -5.428 4.080 1.00 94.44 82 TRP A CA 1
ATOM 672 C C . TRP A 1 82 ? -18.367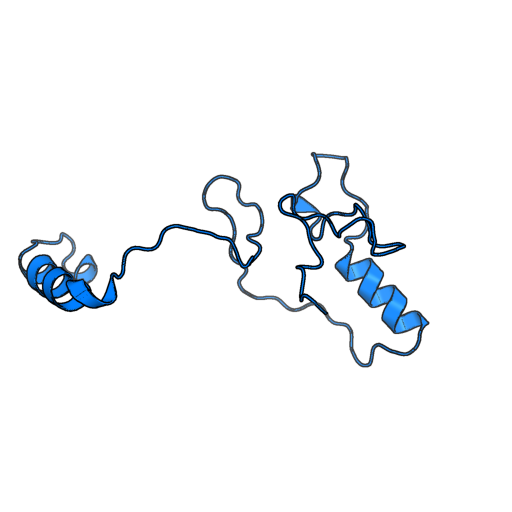 -4.652 5.236 1.00 94.44 82 TRP A C 1
ATOM 674 O O . TRP A 1 82 ? -17.373 -5.082 5.818 1.00 94.44 82 TRP A O 1
ATOM 684 N N . PHE A 1 83 ? -18.974 -3.521 5.580 1.00 93.19 83 PHE A N 1
ATOM 685 C CA . PHE A 1 83 ? -18.529 -2.677 6.681 1.00 93.19 83 PHE A CA 1
ATOM 686 C C . PHE A 1 83 ? -19.608 -2.614 7.757 1.00 93.19 83 PHE A C 1
ATOM 688 O O . PHE A 1 83 ? -20.794 -2.471 7.461 1.00 93.19 83 PHE A O 1
ATOM 695 N N . ILE A 1 84 ? -19.185 -2.683 9.017 1.00 94.31 84 ILE A N 1
ATOM 696 C CA . ILE A 1 84 ? -20.038 -2.385 10.168 1.00 94.31 84 ILE A CA 1
ATOM 697 C C . ILE A 1 84 ? -19.831 -0.910 10.516 1.00 94.31 84 ILE A C 1
ATOM 699 O O . ILE A 1 84 ? -18.694 -0.451 10.629 1.00 94.31 84 ILE A O 1
ATOM 703 N N . LYS A 1 85 ? -20.919 -0.158 10.707 1.00 95.62 85 LYS A N 1
ATOM 704 C CA . LYS A 1 85 ? -20.869 1.263 11.075 1.00 95.62 85 LYS A CA 1
ATOM 705 C C . LYS A 1 85 ? -20.505 1.437 12.557 1.00 95.62 85 LYS A C 1
ATOM 707 O O . LYS A 1 85 ? -21.343 1.760 13.390 1.00 95.62 85 LYS A O 1
ATOM 712 N N . VAL A 1 86 ? -19.230 1.215 12.885 1.00 95.50 86 VAL A N 1
ATOM 713 C CA . VAL A 1 86 ? -18.700 1.254 14.265 1.00 95.50 86 VAL A CA 1
ATOM 714 C C . VAL A 1 86 ? -18.945 2.602 14.948 1.00 95.50 86 VAL A C 1
ATOM 716 O O . VAL A 1 86 ? -19.108 2.652 16.162 1.00 95.50 86 VAL A O 1
ATOM 719 N N . THR A 1 87 ? -19.037 3.696 14.187 1.00 96.00 87 THR A N 1
ATOM 720 C CA . THR A 1 87 ? -19.347 5.029 14.728 1.00 96.00 87 THR A CA 1
ATOM 721 C C . THR A 1 87 ? -20.645 5.064 15.529 1.00 96.00 87 THR A C 1
ATOM 723 O O . THR A 1 87 ? -20.708 5.803 16.502 1.00 96.00 87 THR A O 1
ATOM 726 N N . ASP A 1 88 ? -21.643 4.253 15.164 1.00 97.00 88 ASP A N 1
ATOM 727 C CA . ASP A 1 88 ? -22.959 4.266 15.818 1.00 97.00 88 ASP A CA 1
ATOM 728 C C . ASP A 1 88 ? -22.935 3.584 17.190 1.00 97.00 88 ASP A C 1
ATOM 730 O O . ASP A 1 88 ? -23.786 3.853 18.030 1.00 97.00 88 ASP A O 1
ATOM 734 N N . VAL A 1 89 ? -21.947 2.719 17.431 1.00 95.50 89 VAL A N 1
ATOM 735 C CA . VAL A 1 89 ? -21.791 1.966 18.686 1.00 95.50 89 VAL A CA 1
ATOM 736 C C . VAL A 1 89 ? -20.552 2.379 19.482 1.00 95.50 89 VAL A C 1
ATOM 738 O O . VAL A 1 89 ? -20.315 1.853 20.568 1.00 95.50 89 VAL A O 1
ATOM 741 N N . LYS A 1 90 ? -19.759 3.329 18.975 1.00 95.19 90 LYS A N 1
ATOM 742 C CA . LYS A 1 90 ? -18.475 3.740 19.560 1.00 95.19 90 LYS A CA 1
ATOM 743 C C . LYS A 1 90 ? -18.608 4.187 21.019 1.00 95.19 90 LYS A C 1
ATOM 745 O O . LYS A 1 90 ? -17.826 3.744 21.858 1.00 95.19 90 LYS A O 1
ATOM 750 N N . ASP A 1 91 ? -19.592 5.031 21.323 1.00 95.62 91 ASP A N 1
ATOM 751 C CA . ASP A 1 91 ? -19.772 5.578 22.675 1.00 95.62 91 ASP A CA 1
ATOM 752 C C . ASP A 1 91 ? -20.173 4.482 23.671 1.00 95.62 91 ASP A C 1
ATOM 754 O O . ASP A 1 91 ? -19.634 4.411 24.776 1.00 95.62 91 ASP A O 1
ATOM 758 N N . GLN A 1 92 ? -21.043 3.561 23.246 1.00 95.56 92 GLN A N 1
ATOM 759 C CA . GLN A 1 92 ? -21.420 2.393 24.040 1.00 95.56 92 GLN A CA 1
ATOM 760 C C . GLN A 1 92 ? -20.219 1.464 24.278 1.00 95.56 92 GLN A C 1
ATOM 762 O O . GLN A 1 92 ? -20.018 1.002 25.400 1.00 95.56 92 GLN A O 1
ATOM 767 N N . MET A 1 93 ? -19.394 1.209 23.254 1.00 94.00 93 MET A N 1
ATOM 768 C CA . MET A 1 93 ? -18.165 0.418 23.399 1.00 94.00 93 MET A CA 1
ATOM 769 C C . MET A 1 93 ? -17.215 1.042 24.427 1.00 94.00 93 MET A C 1
ATOM 771 O O . MET A 1 93 ? -16.679 0.328 25.272 1.00 94.00 93 MET A O 1
ATOM 775 N N . PHE A 1 94 ? -17.036 2.366 24.390 1.00 92.69 94 PHE A N 1
ATOM 776 C CA . PHE A 1 94 ? -16.192 3.076 25.349 1.00 92.69 94 PHE A CA 1
ATOM 777 C C . PHE A 1 94 ? -16.738 2.981 26.781 1.00 92.69 94 PHE A C 1
ATOM 779 O O . PHE A 1 94 ? -15.989 2.641 27.694 1.00 92.69 94 PHE A O 1
ATOM 786 N N . GLN A 1 95 ? -18.040 3.213 26.986 1.00 94.12 95 GLN A N 1
ATOM 787 C CA . GLN A 1 95 ? -18.678 3.092 28.305 1.00 94.12 95 GLN A CA 1
ATOM 788 C C . GLN A 1 95 ? -18.544 1.681 28.887 1.00 94.12 95 GLN A C 1
ATOM 790 O O . GLN A 1 95 ? -18.214 1.525 30.061 1.00 94.12 95 GLN A O 1
ATOM 795 N N . LEU A 1 96 ? -18.754 0.648 28.068 1.00 93.38 96 LEU A N 1
ATOM 796 C CA . LEU A 1 96 ? -18.588 -0.741 28.493 1.00 93.38 96 LEU A CA 1
ATOM 797 C C . LEU A 1 96 ? -17.129 -1.068 28.822 1.00 93.38 96 LEU A C 1
ATOM 799 O O . LEU A 1 96 ? -16.878 -1.757 29.810 1.00 93.38 96 LEU A O 1
ATOM 803 N N . ASN A 1 97 ? -16.167 -0.536 28.064 1.00 92.00 97 ASN A N 1
ATOM 804 C CA . ASN A 1 97 ? -14.745 -0.735 28.340 1.00 92.00 97 ASN A CA 1
ATOM 805 C C . ASN A 1 97 ? -14.338 -0.227 29.739 1.00 92.00 97 ASN A C 1
ATOM 807 O O . ASN A 1 97 ? -13.535 -0.873 30.406 1.00 92.00 97 ASN A O 1
ATOM 811 N N . GLN A 1 98 ? -14.955 0.855 30.234 1.00 90.44 98 GLN A N 1
ATOM 812 C CA . GLN A 1 98 ? -14.715 1.382 31.591 1.00 90.44 98 GLN A CA 1
ATOM 813 C C . GLN A 1 98 ? -15.169 0.431 32.714 1.00 90.44 98 GLN A C 1
ATOM 815 O O . GLN A 1 98 ? -14.719 0.555 33.851 1.00 90.44 98 GLN A O 1
ATOM 820 N N . THR A 1 99 ? -16.051 -0.530 32.420 1.00 92.31 99 THR A N 1
ATOM 821 C CA . THR A 1 99 ? -16.488 -1.551 33.392 1.00 92.31 99 THR A CA 1
ATOM 822 C C . THR A 1 99 ? -15.514 -2.729 33.505 1.00 92.31 99 THR A C 1
ATOM 824 O O . THR A 1 99 ? -15.635 -3.552 34.414 1.00 92.31 99 THR A O 1
ATOM 827 N N . VAL A 1 100 ? -14.531 -2.820 32.602 1.00 90.50 100 VAL A N 1
ATOM 828 C CA . VAL A 1 100 ? -13.568 -3.923 32.536 1.00 90.50 100 VAL A CA 1
ATOM 829 C C . VAL A 1 100 ? -12.376 -3.639 33.452 1.00 90.50 100 VAL A C 1
ATOM 831 O O . VAL A 1 100 ? -11.732 -2.594 33.384 1.00 90.50 100 VAL A O 1
ATOM 834 N N . ASN A 1 101 ? -12.037 -4.603 34.309 1.00 89.12 101 ASN A N 1
ATOM 835 C CA . ASN A 1 101 ? -10.864 -4.523 35.180 1.00 89.12 101 ASN A CA 1
ATOM 836 C C . ASN A 1 101 ? -9.596 -4.972 34.434 1.00 89.12 101 ASN A C 1
ATOM 838 O O . ASN A 1 101 ? -9.209 -6.141 34.494 1.00 89.12 101 ASN A O 1
ATOM 842 N N . TRP A 1 102 ? -8.946 -4.038 33.740 1.00 90.31 102 TRP A N 1
ATOM 843 C CA . TRP A 1 102 ? -7.702 -4.288 33.010 1.00 90.31 102 TRP A CA 1
ATOM 844 C C . TRP A 1 102 ? -6.492 -4.462 33.940 1.00 90.31 102 TRP A C 1
ATOM 846 O O . TRP A 1 102 ? -6.319 -3.743 34.931 1.00 90.31 102 TRP A O 1
ATOM 856 N N . LYS A 1 103 ? -5.616 -5.417 33.608 1.00 87.00 103 LYS A N 1
ATOM 857 C CA . LYS A 1 103 ? -4.347 -5.668 34.306 1.00 87.00 103 LYS A CA 1
ATOM 858 C C . LYS A 1 103 ? -3.210 -5.768 33.274 1.00 87.00 103 LYS A C 1
ATOM 860 O O . LYS A 1 103 ? -3.129 -6.798 32.609 1.00 87.00 103 LYS A O 1
ATOM 865 N N . PRO A 1 104 ? -2.327 -4.754 33.148 1.00 88.88 104 PRO A N 1
ATOM 866 C CA . PRO A 1 104 ? -2.273 -3.491 33.900 1.00 88.88 104 PRO A CA 1
ATOM 867 C C . PRO A 1 104 ? -3.372 -2.494 33.490 1.00 88.88 104 PRO A C 1
ATOM 869 O O . PRO A 1 104 ? -3.915 -2.565 32.393 1.00 88.88 104 PRO A O 1
ATOM 872 N N . LYS A 1 105 ? -3.691 -1.536 34.373 1.00 81.12 105 LYS A N 1
ATOM 873 C CA . LYS A 1 105 ? -4.786 -0.570 34.155 1.00 81.12 105 LYS A CA 1
ATOM 874 C C . LYS A 1 105 ? -4.583 0.289 32.896 1.00 81.12 105 LYS A C 1
ATOM 876 O O . LYS A 1 105 ? -5.535 0.515 32.165 1.00 81.12 105 LYS A O 1
ATOM 881 N N . ALA A 1 106 ? -3.335 0.668 32.606 1.00 83.38 106 ALA A N 1
ATOM 882 C CA . ALA A 1 106 ? -2.960 1.485 31.447 1.00 83.38 106 ALA A CA 1
ATOM 883 C C . ALA A 1 106 ? -3.292 0.851 30.079 1.00 83.38 106 ALA A C 1
ATOM 885 O O . ALA A 1 106 ? -3.206 1.526 29.063 1.00 83.38 106 ALA A O 1
ATOM 886 N N . THR A 1 107 ? -3.638 -0.439 30.023 1.00 82.00 107 THR A N 1
ATOM 887 C CA . THR A 1 107 ? -4.021 -1.114 28.773 1.00 82.00 107 THR A CA 1
ATOM 888 C C . THR A 1 107 ? -5.428 -0.740 28.302 1.00 82.00 107 THR A C 1
ATOM 890 O O . THR A 1 107 ? -5.698 -0.836 27.109 1.00 82.00 107 THR A O 1
ATOM 893 N N . GLY A 1 108 ? -6.318 -0.347 29.217 1.00 68.56 108 GLY A N 1
ATOM 894 C CA . GLY A 1 108 ? -7.728 -0.097 28.913 1.00 68.56 108 GLY A CA 1
ATOM 895 C C . GLY A 1 108 ? -8.219 1.321 29.183 1.00 68.56 108 GLY A C 1
ATOM 896 O O . GLY A 1 108 ? -9.428 1.533 29.107 1.00 68.56 108 GLY A O 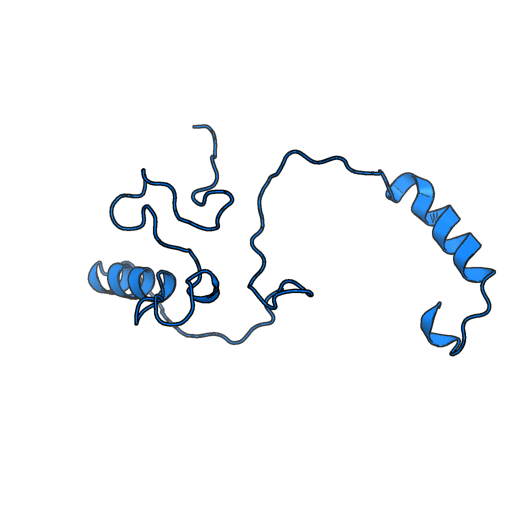1
ATOM 897 N N . GLU A 1 109 ? -7.322 2.248 29.529 1.00 60.88 109 GLU A N 1
ATOM 898 C CA . GLU A 1 109 ? -7.628 3.684 29.653 1.00 60.88 109 GLU A CA 1
ATOM 899 C C . GLU A 1 109 ? -7.634 4.389 28.292 1.00 60.88 109 GLU A C 1
ATOM 901 O O . GLU A 1 109 ? -6.788 4.046 27.434 1.00 60.88 109 GLU A O 1
#

Sequence (109 aa):
SNLVPLVDLQGKFRPELKELGGKYVKNEYYEDGTAPERSVDVEIAIKLKEENKAFKVEKYVHSYPNCWRTDKPILYYPLDSWFIKVTDVKDQMFQLNQTVNWKPKATGE

Secondary structure (DSSP, 8-state):
-----SB-TTSBBPTTSGGGTT-BSSGGGSPTTTS-SS-HHHHHHHHHHHTT--S----------B-TTT-PBP-----------GGGTHHHHHHHHTTS--SSGGG--